Protein AF-A0A497GNF8-F1 (afdb_monomer_lite)

Secondary structure (DSSP, 8-state):
-HHHHHHHHTT--TTTSSHHHHHHHHHHHHHHTT-S-HHHHHHHHT-SSTHHHHTT----HHHHHHHHHHHTT----------EEE-TTT--EEETT-SB-TTT--B-SHHHHHHHHHHHHHHHHHHHHHHHHHHHHHHH-THHHHHHHHHHH--------PPP------

Structure (mmCIF, N/CA/C/O backbone):
data_AF-A0A497GNF8-F1
#
_entry.id   AF-A0A497GNF8-F1
#
loop_
_atom_site.group_PDB
_atom_site.id
_atom_site.type_symbol
_atom_site.label_atom_id
_atom_site.label_alt_id
_atom_site.label_comp_id
_atom_site.label_asym_id
_atom_site.label_entity_id
_atom_site.label_seq_id
_atom_site.pdbx_PDB_ins_code
_atom_site.Cartn_x
_atom_site.Cartn_y
_atom_site.Cartn_z
_atom_site.occupancy
_atom_site.B_iso_or_equiv
_atom_site.auth_seq_id
_atom_site.auth_comp_id
_atom_site.auth_asym_id
_atom_site.auth_atom_id
_atom_site.pdbx_PDB_model_num
ATOM 1 N N . MET A 1 1 ? 14.675 -25.355 -18.125 1.00 63.62 1 MET A N 1
ATOM 2 C CA . MET A 1 1 ? 13.866 -26.350 -17.370 1.00 63.62 1 MET A CA 1
ATOM 3 C C . MET A 1 1 ? 13.675 -26.043 -15.877 1.00 63.62 1 MET A C 1
ATOM 5 O O . MET A 1 1 ? 12.624 -26.389 -15.350 1.00 63.62 1 MET A O 1
ATOM 9 N N . HIS A 1 2 ? 14.631 -25.428 -15.167 1.00 84.94 2 HIS A N 1
ATOM 10 C CA . HIS A 1 2 ? 14.527 -25.226 -13.707 1.00 84.94 2 HIS A CA 1
ATOM 11 C C . HIS A 1 2 ? 13.402 -24.272 -13.275 1.00 84.94 2 HIS A C 1
ATOM 13 O O . HIS A 1 2 ? 12.617 -24.639 -12.409 1.00 84.94 2 HIS A O 1
ATOM 19 N N . LEU A 1 3 ? 13.245 -23.117 -13.935 1.00 87.75 3 LEU A N 1
ATOM 20 C CA . LEU A 1 3 ? 12.182 -22.153 -13.602 1.00 87.75 3 LEU A CA 1
ATOM 21 C C . LEU A 1 3 ? 10.773 -22.725 -13.797 1.00 87.75 3 LEU A C 1
ATOM 23 O O . LEU A 1 3 ? 9.920 -22.534 -12.944 1.00 87.75 3 LEU A O 1
ATOM 27 N N . ARG A 1 4 ? 10.543 -23.515 -14.854 1.00 87.31 4 ARG A N 1
ATOM 28 C CA . ARG A 1 4 ? 9.253 -24.193 -15.075 1.00 87.31 4 ARG A CA 1
ATOM 29 C C . ARG A 1 4 ? 8.944 -25.245 -14.008 1.00 87.31 4 ARG A C 1
ATOM 31 O O . ARG A 1 4 ? 7.787 -25.408 -13.636 1.00 87.31 4 ARG A O 1
ATOM 38 N N . ARG A 1 5 ? 9.959 -25.973 -13.525 1.00 90.50 5 ARG A N 1
ATOM 39 C CA . ARG A 1 5 ? 9.799 -26.918 -12.406 1.00 90.50 5 ARG A CA 1
ATOM 40 C C . ARG A 1 5 ? 9.497 -26.183 -11.102 1.00 90.50 5 ARG A C 1
ATOM 42 O O . ARG A 1 5 ? 8.606 -26.602 -10.374 1.00 90.50 5 ARG A O 1
ATOM 49 N N . LEU A 1 6 ? 10.198 -25.077 -10.847 1.00 91.44 6 LEU A N 1
ATOM 50 C CA . LEU A 1 6 ? 9.954 -24.220 -9.690 1.00 91.44 6 LEU A CA 1
ATOM 51 C C . LEU A 1 6 ? 8.541 -23.625 -9.723 1.00 91.44 6 LEU A C 1
ATOM 53 O O . LEU A 1 6 ? 7.831 -23.725 -8.733 1.00 91.44 6 LEU A O 1
ATOM 57 N N . ALA A 1 7 ? 8.109 -23.098 -10.871 1.00 91.75 7 ALA A N 1
ATOM 58 C CA . ALA A 1 7 ? 6.764 -22.565 -11.059 1.00 91.75 7 ALA A CA 1
ATOM 59 C C . ALA A 1 7 ? 5.694 -23.613 -10.726 1.00 91.75 7 ALA A C 1
ATOM 61 O O . ALA A 1 7 ? 4.827 -23.347 -9.903 1.00 91.75 7 ALA A O 1
ATOM 62 N N . ARG A 1 8 ? 5.823 -24.840 -11.258 1.00 90.75 8 ARG A N 1
ATOM 63 C CA . ARG A 1 8 ? 4.913 -25.953 -10.931 1.00 90.75 8 ARG A CA 1
ATOM 64 C C . ARG A 1 8 ? 4.906 -26.300 -9.442 1.00 90.75 8 ARG A C 1
ATOM 66 O O . ARG A 1 8 ? 3.840 -26.516 -8.883 1.00 90.75 8 ARG A O 1
ATOM 73 N N . ARG A 1 9 ? 6.076 -26.328 -8.794 1.00 93.75 9 ARG A N 1
ATOM 74 C CA . ARG A 1 9 ? 6.192 -26.597 -7.351 1.00 93.75 9 ARG A CA 1
ATOM 75 C C . ARG A 1 9 ? 5.534 -25.509 -6.495 1.00 93.75 9 ARG A C 1
ATOM 77 O O . ARG A 1 9 ? 5.005 -25.822 -5.439 1.00 93.75 9 ARG A O 1
ATOM 84 N N . LEU A 1 10 ? 5.585 -24.257 -6.946 1.00 93.12 10 LEU A N 1
ATOM 85 C CA . LEU A 1 10 ? 4.987 -23.099 -6.275 1.00 93.12 10 LEU A CA 1
ATOM 86 C C . LEU A 1 10 ? 3.521 -22.850 -6.677 1.00 93.12 10 LEU A C 1
ATOM 88 O O . LEU A 1 10 ? 2.934 -21.882 -6.208 1.00 93.12 10 LEU A O 1
ATOM 92 N N . GLY A 1 11 ? 2.936 -23.669 -7.561 1.00 92.88 11 GLY A N 1
ATOM 93 C CA . GLY A 1 11 ? 1.576 -23.453 -8.072 1.00 92.88 11 GLY A CA 1
ATOM 94 C C . GLY A 1 11 ? 1.428 -22.233 -8.994 1.00 92.88 11 GLY A C 1
ATOM 95 O O . GLY A 1 11 ? 0.324 -21.733 -9.181 1.00 92.88 11 GLY A O 1
ATOM 96 N N . LEU A 1 12 ? 2.524 -21.733 -9.571 1.00 91.38 12 LEU A N 1
ATOM 97 C CA . LEU A 1 12 ? 2.531 -20.606 -10.506 1.00 91.38 12 LEU A CA 1
ATOM 98 C C . LEU A 1 12 ? 2.429 -21.087 -11.955 1.00 91.38 12 LEU A C 1
ATOM 100 O O . LEU A 1 12 ? 2.937 -22.156 -12.301 1.00 91.38 12 LEU A O 1
ATOM 104 N N . ASN A 1 13 ? 1.853 -20.252 -12.826 1.00 89.31 13 ASN A N 1
ATOM 105 C CA . ASN A 1 13 ? 1.776 -20.541 -14.256 1.00 89.31 13 ASN A CA 1
ATOM 106 C C . ASN A 1 13 ? 3.196 -20.610 -14.876 1.00 89.31 13 ASN A C 1
ATOM 108 O O . ASN A 1 13 ? 3.882 -19.582 -14.951 1.00 89.31 13 ASN A O 1
ATOM 112 N N . PRO A 1 14 ? 3.650 -21.787 -15.354 1.00 88.25 14 PRO A N 1
ATOM 113 C CA . PRO A 1 14 ? 5.000 -21.960 -15.889 1.00 88.25 14 PRO A CA 1
ATOM 114 C C . PRO A 1 14 ? 5.264 -21.213 -17.198 1.00 88.25 14 PRO A C 1
ATOM 116 O O . PRO A 1 14 ? 6.431 -21.009 -17.537 1.00 88.25 14 PRO A O 1
ATOM 119 N N . ASP A 1 15 ? 4.219 -20.839 -17.936 1.00 87.44 15 ASP A N 1
ATOM 120 C CA . ASP A 1 15 ? 4.349 -20.090 -19.188 1.00 87.44 15 ASP A CA 1
ATOM 121 C C . ASP A 1 15 ? 4.586 -18.602 -18.933 1.00 87.44 15 ASP A C 1
ATOM 123 O O . ASP A 1 15 ? 5.344 -17.963 -19.658 1.00 87.44 15 ASP A O 1
ATOM 127 N N . LEU A 1 16 ? 4.028 -18.068 -17.845 1.00 87.81 16 LEU A N 1
ATOM 128 C CA . LEU A 1 16 ? 4.277 -16.693 -17.414 1.00 87.81 16 LEU A CA 1
ATOM 129 C C . LEU A 1 16 ? 5.592 -16.564 -16.632 1.00 87.81 16 LEU A C 1
ATOM 131 O O . LEU A 1 16 ? 6.268 -15.536 -16.718 1.00 87.81 16 LEU A O 1
ATOM 135 N N . PHE A 1 17 ? 5.981 -17.598 -15.884 1.00 90.56 17 PHE A N 1
ATOM 136 C CA . PHE A 1 17 ? 7.154 -17.585 -15.009 1.00 90.56 17 PHE A CA 1
ATOM 137 C C . PHE A 1 17 ? 8.454 -17.923 -15.762 1.00 90.56 17 PHE A C 1
ATOM 139 O O . PHE A 1 17 ? 9.070 -18.979 -15.581 1.00 90.56 17 PHE A O 1
ATOM 146 N N . HIS A 1 18 ? 8.884 -17.006 -16.629 1.00 90.25 18 HIS A N 1
ATOM 147 C CA . HIS A 1 18 ? 10.113 -17.138 -17.416 1.00 90.25 18 HIS A CA 1
ATOM 148 C C . HIS A 1 18 ? 10.988 -15.867 -17.361 1.00 90.25 18 HIS A C 1
ATOM 150 O O . HIS A 1 18 ? 10.472 -14.787 -17.051 1.00 90.25 18 HIS A O 1
ATOM 156 N N . PRO A 1 19 ? 12.295 -15.950 -17.691 1.00 92.38 19 PRO A N 1
ATOM 157 C CA . PRO A 1 19 ? 13.253 -14.861 -17.471 1.00 92.38 19 PRO A CA 1
ATOM 158 C C . PRO A 1 19 ? 12.848 -13.501 -18.049 1.00 92.38 19 PRO A C 1
ATOM 160 O O . PRO A 1 19 ? 13.042 -12.481 -17.394 1.00 92.38 19 PRO A O 1
ATOM 163 N N . HIS A 1 20 ? 12.255 -13.476 -19.246 1.00 90.62 20 HIS A N 1
ATOM 164 C CA . HIS A 1 20 ? 11.836 -12.230 -19.886 1.00 90.62 20 HIS A CA 1
ATOM 165 C C . HIS A 1 20 ? 10.767 -11.500 -19.053 1.00 90.62 20 HIS A C 1
ATOM 167 O O . HIS A 1 20 ? 10.965 -10.352 -18.670 1.00 90.62 20 HIS A O 1
ATOM 173 N N . ASN A 1 21 ? 9.699 -12.191 -18.650 1.00 91.56 21 ASN A N 1
ATOM 174 C CA . ASN A 1 21 ? 8.655 -11.623 -17.788 1.00 91.56 21 ASN A CA 1
ATOM 175 C C . ASN A 1 21 ? 9.178 -11.214 -16.411 1.00 91.56 21 ASN A C 1
ATOM 177 O O . ASN A 1 21 ? 8.788 -10.167 -15.910 1.00 91.56 21 ASN A O 1
ATOM 181 N N . LEU A 1 22 ? 10.084 -11.990 -15.807 1.00 92.25 22 LEU A N 1
ATOM 182 C CA . LEU A 1 22 ? 10.695 -11.617 -14.525 1.00 92.25 22 LEU A CA 1
ATOM 183 C C . LEU A 1 22 ? 11.488 -10.313 -14.641 1.00 92.25 22 LEU A C 1
ATOM 185 O O . LEU A 1 22 ? 11.415 -9.447 -13.771 1.00 92.25 22 LEU A O 1
ATOM 189 N N . ARG A 1 23 ? 12.208 -10.143 -15.752 1.00 92.50 23 ARG A N 1
ATOM 190 C CA . ARG A 1 23 ? 12.903 -8.897 -16.062 1.00 92.50 23 ARG A CA 1
ATOM 191 C C . ARG A 1 23 ? 11.923 -7.738 -16.261 1.00 92.50 23 ARG A C 1
ATOM 193 O O . ARG A 1 23 ? 12.168 -6.666 -15.716 1.00 92.50 23 ARG A O 1
ATOM 200 N N . HIS A 1 24 ? 10.826 -7.948 -16.990 1.00 91.44 24 HIS A N 1
ATOM 201 C CA . HIS A 1 24 ? 9.776 -6.937 -17.174 1.00 91.44 24 HIS A CA 1
ATOM 202 C C . HIS A 1 24 ? 9.108 -6.543 -15.851 1.00 91.44 24 HIS A C 1
ATOM 204 O O . HIS A 1 24 ? 8.913 -5.357 -15.581 1.00 91.44 24 HIS A O 1
ATOM 210 N N . LEU A 1 25 ? 8.819 -7.523 -14.994 1.00 90.81 25 LEU A N 1
ATOM 211 C CA . LEU A 1 25 ? 8.273 -7.308 -13.659 1.00 90.81 25 LEU A CA 1
ATOM 212 C C . LEU A 1 25 ? 9.214 -6.435 -12.827 1.00 90.81 25 LEU A C 1
ATOM 214 O O . LEU A 1 25 ? 8.792 -5.407 -12.302 1.00 90.81 25 LEU A O 1
ATOM 218 N N . ARG A 1 26 ? 10.503 -6.793 -12.777 1.00 92.50 26 ARG A N 1
ATOM 219 C CA . ARG A 1 26 ? 11.494 -6.037 -12.005 1.00 92.50 26 ARG A CA 1
ATOM 220 C C . ARG A 1 26 ? 11.701 -4.622 -12.542 1.00 92.50 26 ARG A C 1
ATOM 222 O O . ARG A 1 26 ? 11.844 -3.691 -11.758 1.00 92.50 26 ARG A O 1
ATOM 229 N N . ALA A 1 27 ? 11.714 -4.448 -13.861 1.00 91.75 27 ALA A N 1
ATOM 230 C CA . ALA A 1 27 ? 11.803 -3.128 -14.480 1.00 91.75 27 ALA A CA 1
ATOM 231 C C . ALA A 1 27 ? 10.597 -2.248 -14.122 1.00 91.75 27 ALA A C 1
ATOM 233 O O . ALA A 1 27 ? 10.783 -1.097 -13.737 1.00 91.75 27 ALA A O 1
ATOM 234 N N . THR A 1 28 ? 9.386 -2.810 -14.169 1.00 88.81 28 THR A N 1
ATOM 235 C CA . THR A 1 28 ? 8.152 -2.109 -13.781 1.00 88.81 28 THR A CA 1
ATOM 236 C C . THR A 1 28 ? 8.174 -1.714 -12.306 1.00 88.81 28 THR A C 1
ATOM 238 O O . THR A 1 28 ? 7.852 -0.580 -11.965 1.00 88.81 28 THR A O 1
ATOM 241 N N . GLU A 1 29 ? 8.573 -2.635 -11.427 1.00 89.25 29 GLU A N 1
ATOM 242 C CA . GLU A 1 29 ? 8.685 -2.397 -9.985 1.00 89.25 29 GLU A CA 1
ATOM 243 C C . GLU A 1 29 ? 9.670 -1.261 -9.681 1.00 89.25 29 GLU A C 1
ATOM 245 O O . GLU A 1 29 ? 9.341 -0.331 -8.948 1.00 89.25 29 GLU A O 1
ATOM 250 N N . LEU A 1 30 ? 10.862 -1.299 -10.285 1.00 89.94 30 LEU A N 1
ATOM 251 C CA . LEU A 1 30 ? 11.878 -0.270 -10.080 1.00 89.94 30 LEU A CA 1
ATOM 252 C C . LEU A 1 30 ? 11.450 1.087 -10.641 1.00 89.94 30 LEU A C 1
ATOM 254 O O . LEU A 1 30 ? 11.648 2.092 -9.960 1.00 89.94 30 LEU A O 1
ATOM 258 N N . TYR A 1 31 ? 10.813 1.116 -11.814 1.00 87.88 31 TYR A N 1
ATOM 259 C CA . TYR A 1 31 ? 10.270 2.349 -12.384 1.00 87.88 31 TYR A CA 1
ATOM 260 C C . TYR A 1 31 ? 9.218 2.974 -11.454 1.00 87.88 31 TYR A C 1
ATOM 262 O O . TYR A 1 31 ? 9.322 4.143 -11.088 1.00 87.88 31 TYR A O 1
ATOM 270 N N . LYS A 1 32 ? 8.259 2.167 -10.979 1.00 83.31 32 LYS A N 1
ATOM 271 C CA . LYS A 1 32 ? 7.213 2.597 -10.035 1.00 83.31 32 LYS A CA 1
ATOM 272 C C . LYS A 1 32 ? 7.746 2.994 -8.666 1.00 83.31 32 LYS A C 1
ATOM 274 O O . LYS A 1 32 ? 7.154 3.845 -8.021 1.00 83.31 32 LYS A O 1
ATOM 279 N N . SER A 1 33 ? 8.853 2.401 -8.218 1.00 83.19 33 SER A N 1
ATOM 280 C CA . SER A 1 33 ? 9.485 2.789 -6.953 1.00 83.19 33 SER A CA 1
ATOM 281 C C . SER A 1 33 ? 10.034 4.217 -6.981 1.00 83.19 33 SER A C 1
ATOM 283 O O . SER A 1 33 ? 10.323 4.765 -5.923 1.00 83.19 33 SER A O 1
ATOM 285 N N . ARG A 1 34 ? 10.225 4.796 -8.181 1.00 78.81 34 ARG A N 1
ATOM 286 C CA . ARG A 1 34 ? 10.757 6.148 -8.421 1.00 78.81 34 ARG A CA 1
ATOM 287 C C . ARG A 1 34 ? 12.134 6.419 -7.790 1.00 78.81 34 ARG A C 1
ATOM 289 O O . ARG A 1 34 ? 12.582 7.560 -7.770 1.00 78.81 34 ARG A O 1
ATOM 296 N N . LYS A 1 35 ? 12.835 5.374 -7.328 1.00 81.94 35 LYS A N 1
ATOM 297 C CA . LYS A 1 35 ? 14.167 5.452 -6.696 1.00 81.94 35 LYS A CA 1
ATOM 298 C C . LYS A 1 35 ? 15.318 5.578 -7.689 1.00 81.94 35 LYS A C 1
ATOM 300 O O . LYS A 1 35 ? 16.427 5.889 -7.276 1.00 81.94 35 LYS A O 1
ATOM 305 N N . LEU A 1 36 ? 15.071 5.276 -8.962 1.00 87.44 36 LEU A N 1
ATOM 306 C CA . LEU A 1 36 ? 16.074 5.298 -10.020 1.00 87.44 36 LEU A CA 1
ATOM 307 C C . LEU A 1 36 ? 15.625 6.236 -11.134 1.00 87.44 36 LEU A C 1
ATOM 309 O O . LEU A 1 36 ? 14.457 6.256 -11.523 1.00 87.44 36 LEU A O 1
ATOM 313 N N . THR A 1 37 ? 16.578 6.981 -11.672 1.00 89.25 37 THR A N 1
ATOM 314 C CA . THR A 1 37 ? 16.419 7.739 -12.908 1.00 89.25 37 THR A CA 1
ATOM 315 C C . THR A 1 37 ? 16.388 6.807 -14.120 1.00 89.25 37 THR A C 1
ATOM 317 O O . THR A 1 37 ? 16.871 5.672 -14.090 1.00 89.25 37 THR A O 1
ATOM 320 N N . GLU A 1 38 ? 15.864 7.306 -15.238 1.00 90.56 38 GLU A N 1
ATOM 321 C CA . GLU A 1 38 ? 15.825 6.572 -16.506 1.00 90.56 38 GLU A CA 1
ATOM 322 C C . GLU A 1 38 ? 17.218 6.113 -16.970 1.00 90.56 38 GLU A C 1
ATOM 324 O O . GLU A 1 38 ? 17.385 4.979 -17.418 1.00 90.56 38 GLU A O 1
ATOM 329 N N . LEU A 1 39 ? 18.241 6.957 -16.799 1.00 92.12 39 LEU A N 1
ATOM 330 C CA . LEU A 1 39 ? 19.624 6.633 -17.158 1.00 92.12 39 LEU A CA 1
ATOM 331 C C . LEU A 1 39 ? 20.213 5.529 -16.272 1.00 92.12 39 LEU A C 1
ATOM 333 O O . LEU A 1 39 ? 20.910 4.644 -16.769 1.00 92.12 39 LEU A O 1
ATOM 337 N N . GLU A 1 40 ? 19.925 5.547 -14.970 1.00 92.88 40 GLU A N 1
ATOM 338 C CA . GLU A 1 40 ? 20.342 4.480 -14.054 1.00 92.88 40 GLU A CA 1
ATOM 339 C C . GLU A 1 40 ? 19.650 3.163 -14.392 1.00 92.88 40 GLU A C 1
ATOM 341 O O . GLU A 1 40 ? 20.301 2.119 -14.412 1.00 92.88 40 GLU A O 1
ATOM 346 N N . MET A 1 41 ? 18.363 3.204 -14.748 1.00 92.38 41 MET A N 1
ATOM 347 C CA . MET A 1 41 ? 17.654 2.027 -15.245 1.00 92.38 41 MET A CA 1
ATOM 348 C C . MET A 1 41 ? 18.282 1.492 -16.534 1.00 92.38 41 MET A C 1
ATOM 350 O O . MET A 1 41 ? 18.498 0.287 -16.653 1.00 92.38 41 MET A O 1
ATOM 354 N N . MET A 1 42 ? 18.639 2.361 -17.482 1.00 93.50 42 MET A N 1
ATOM 355 C CA . MET A 1 42 ? 19.330 1.943 -18.705 1.00 93.50 42 MET A CA 1
ATOM 356 C C . MET A 1 42 ? 20.664 1.263 -18.406 1.00 93.50 42 MET A C 1
ATOM 358 O O . MET A 1 42 ? 20.950 0.225 -19.002 1.00 93.50 42 MET A O 1
ATOM 362 N N . LYS A 1 43 ? 21.451 1.784 -17.457 1.00 94.19 43 LYS A N 1
ATOM 363 C CA . LYS A 1 43 ? 22.704 1.149 -17.023 1.00 94.19 43 LYS A CA 1
ATOM 364 C C . LYS A 1 43 ? 22.461 -0.192 -16.329 1.00 94.19 43 LYS A C 1
ATOM 366 O O . LYS A 1 43 ? 23.107 -1.172 -16.682 1.00 94.19 43 LYS A O 1
ATOM 371 N N . LEU A 1 44 ? 21.506 -0.255 -15.400 1.00 93.56 44 LEU A N 1
ATOM 372 C CA . LEU A 1 44 ? 21.182 -1.462 -14.632 1.00 93.56 44 LEU A CA 1
ATOM 373 C C . LEU A 1 44 ? 20.693 -2.603 -15.529 1.00 93.56 44 LEU A C 1
ATOM 375 O O . LEU A 1 44 ? 21.080 -3.757 -15.358 1.00 93.56 44 LEU A O 1
ATOM 379 N N . PHE A 1 45 ? 19.831 -2.284 -16.490 1.00 92.69 45 PHE A N 1
ATOM 380 C CA . PHE A 1 45 ? 19.269 -3.268 -17.402 1.00 92.69 45 PHE A CA 1
ATOM 381 C C . PHE A 1 45 ? 20.132 -3.463 -18.661 1.00 92.69 45 PHE A C 1
ATOM 383 O O . PHE A 1 45 ? 19.931 -4.442 -19.377 1.00 92.69 45 PHE A O 1
ATOM 390 N N . GLY A 1 46 ? 21.110 -2.604 -18.941 1.00 93.25 46 GLY A N 1
ATOM 391 C CA . GLY A 1 46 ? 21.935 -2.682 -20.151 1.00 93.25 46 GLY A CA 1
ATOM 392 C C . GLY A 1 46 ? 21.184 -2.272 -21.423 1.00 93.25 46 GLY A C 1
ATOM 393 O O . GLY A 1 46 ? 21.423 -2.816 -22.502 1.00 93.25 46 GLY A O 1
ATOM 394 N N . TRP A 1 47 ? 20.230 -1.347 -21.312 1.00 93.94 47 TRP A N 1
ATOM 395 C CA . TRP A 1 47 ? 19.500 -0.821 -22.463 1.00 93.94 47 TRP A CA 1
ATOM 396 C C . TRP A 1 47 ? 20.290 0.292 -23.144 1.00 93.94 47 TRP A C 1
ATOM 398 O O . TRP A 1 47 ? 20.646 1.288 -22.523 1.00 93.94 47 TRP A O 1
ATOM 408 N N . LYS A 1 48 ? 20.516 0.148 -24.452 1.00 89.00 48 LYS A N 1
ATOM 409 C CA . LYS A 1 48 ? 21.203 1.168 -25.262 1.00 89.00 48 LYS A CA 1
ATOM 410 C C . LYS A 1 48 ? 20.306 2.352 -25.629 1.00 89.00 48 LYS A C 1
ATOM 412 O O . LYS A 1 48 ? 20.806 3.434 -25.895 1.00 89.00 48 LYS A O 1
ATOM 417 N N . THR A 1 49 ? 18.990 2.141 -25.684 1.00 89.12 49 THR A N 1
ATOM 418 C CA . THR A 1 49 ? 18.014 3.155 -26.108 1.00 89.12 49 THR A CA 1
ATOM 419 C C . THR A 1 49 ? 16.858 3.255 -25.119 1.00 89.12 49 THR A C 1
ATOM 421 O O . THR A 1 49 ? 16.551 2.291 -24.414 1.00 89.12 49 THR A O 1
ATOM 424 N N . ARG A 1 50 ? 16.192 4.417 -25.109 1.00 89.25 50 ARG A N 1
ATOM 425 C CA . ARG A 1 50 ? 15.039 4.710 -24.243 1.00 89.25 50 ARG A CA 1
ATOM 426 C C . ARG A 1 50 ? 13.789 3.887 -24.564 1.00 89.25 50 ARG A C 1
ATOM 428 O O . ARG A 1 50 ? 12.950 3.732 -23.692 1.00 89.25 50 ARG A O 1
ATOM 435 N N . ARG A 1 51 ? 13.709 3.262 -25.745 1.00 89.06 51 ARG A N 1
ATOM 436 C CA . ARG A 1 51 ? 12.541 2.484 -26.209 1.00 89.06 51 ARG A CA 1
ATOM 437 C C . ARG A 1 51 ? 12.007 1.476 -25.186 1.00 89.06 51 ARG A C 1
ATOM 439 O O . ARG A 1 51 ? 10.817 1.195 -25.152 1.00 89.06 51 ARG A O 1
ATOM 446 N N . MET A 1 52 ? 12.887 0.908 -24.360 1.00 88.19 52 MET A N 1
ATOM 447 C CA . MET A 1 52 ? 12.485 -0.030 -23.309 1.00 88.19 52 MET A CA 1
ATOM 448 C C . MET A 1 52 ? 11.830 0.638 -22.098 1.00 88.19 52 MET A C 1
ATOM 450 O O . MET A 1 52 ? 11.022 -0.002 -21.437 1.00 88.19 52 MET A O 1
ATOM 454 N N . ILE A 1 53 ? 12.166 1.891 -21.800 1.00 87.88 53 ILE A N 1
ATOM 455 C CA . ILE A 1 53 ? 11.557 2.673 -20.718 1.00 87.88 53 ILE A CA 1
ATOM 456 C C . ILE A 1 53 ? 10.118 3.032 -21.075 1.00 87.88 53 ILE A C 1
ATOM 458 O O . ILE A 1 53 ? 9.247 2.937 -20.216 1.00 87.88 53 ILE A O 1
ATOM 462 N N . ASP A 1 54 ? 9.863 3.345 -22.347 1.00 88.50 54 ASP A N 1
ATOM 463 C CA . ASP A 1 54 ? 8.544 3.756 -22.843 1.00 88.50 54 ASP A CA 1
ATOM 464 C C . ASP A 1 54 ? 7.455 2.695 -22.584 1.00 88.50 54 ASP A C 1
ATOM 466 O O . ASP A 1 54 ? 6.281 3.006 -22.398 1.00 88.50 54 ASP A O 1
ATOM 470 N N . VAL A 1 55 ? 7.849 1.418 -22.496 1.00 84.81 55 VAL A N 1
ATOM 471 C CA . VAL A 1 55 ? 6.955 0.306 -22.127 1.00 84.81 55 VAL A CA 1
ATOM 472 C C . VAL A 1 55 ? 6.391 0.472 -20.706 1.00 84.81 55 VAL A C 1
ATOM 474 O O . VAL A 1 55 ? 5.259 0.060 -20.442 1.00 84.81 55 VAL A O 1
ATOM 477 N N . TYR A 1 56 ? 7.159 1.081 -19.798 1.00 82.00 56 TYR A N 1
ATOM 478 C CA . TYR A 1 56 ? 6.831 1.234 -18.376 1.00 82.00 56 TYR A CA 1
ATOM 479 C C . TYR A 1 56 ? 6.407 2.654 -17.987 1.00 82.00 56 TYR A C 1
ATOM 481 O O . TYR A 1 56 ? 5.810 2.824 -16.927 1.00 82.00 56 TYR A O 1
ATOM 489 N N . SER A 1 57 ? 6.673 3.662 -18.824 1.00 80.12 57 SER A N 1
ATOM 490 C CA . SER A 1 57 ? 6.493 5.090 -18.516 1.00 80.12 57 SER A CA 1
ATOM 491 C C . SER A 1 57 ? 5.046 5.595 -18.553 1.00 80.12 57 SER A C 1
ATOM 493 O O . SER A 1 57 ? 4.783 6.739 -18.922 1.00 80.12 57 SER A O 1
ATOM 495 N N . LYS A 1 58 ? 4.083 4.751 -18.178 1.00 82.75 58 LYS A N 1
ATOM 496 C CA . LYS A 1 58 ? 2.658 5.098 -18.121 1.00 82.75 58 LYS A CA 1
ATOM 497 C C . LYS A 1 58 ? 2.345 5.747 -16.775 1.00 82.75 58 LYS A C 1
ATOM 499 O O . LYS A 1 58 ? 1.789 5.093 -15.897 1.00 82.75 58 LYS A O 1
ATOM 504 N N . ILE A 1 59 ? 2.774 6.993 -16.613 1.00 80.25 59 ILE A N 1
ATOM 505 C CA . ILE A 1 59 ? 2.495 7.798 -15.419 1.00 80.25 59 ILE A CA 1
ATOM 506 C C . ILE A 1 59 ? 1.208 8.608 -15.606 1.00 80.25 59 ILE A C 1
ATOM 508 O O . ILE A 1 59 ? 0.900 9.037 -16.721 1.00 80.25 59 ILE A O 1
ATOM 512 N N . THR A 1 60 ? 0.455 8.806 -14.528 1.00 81.31 60 THR A N 1
ATOM 513 C CA . THR A 1 60 ? -0.736 9.668 -14.492 1.00 81.31 60 THR A CA 1
ATOM 514 C C . THR A 1 60 ? -0.403 11.042 -13.905 1.00 81.31 60 THR A C 1
ATOM 516 O O . THR A 1 60 ? 0.695 11.271 -13.399 1.00 81.31 60 THR A O 1
ATOM 519 N N . MET A 1 61 ? -1.352 11.984 -13.960 1.00 77.88 61 MET A N 1
ATOM 520 C CA . MET A 1 61 ? -1.188 13.285 -13.297 1.00 77.88 61 MET A CA 1
ATOM 521 C C . MET A 1 61 ? -1.053 13.147 -11.776 1.00 77.88 61 MET A C 1
ATOM 523 O O . MET A 1 61 ? -0.253 13.863 -11.180 1.00 77.88 61 MET A O 1
ATOM 527 N N . ASP A 1 62 ? -1.738 12.177 -11.167 1.00 79.00 62 ASP A N 1
ATOM 528 C CA . ASP A 1 62 ? -1.630 11.898 -9.730 1.00 79.00 62 ASP A CA 1
ATOM 529 C C . ASP A 1 62 ? -0.193 11.525 -9.330 1.00 79.00 62 ASP A C 1
ATOM 531 O O . ASP A 1 62 ? 0.314 11.998 -8.310 1.00 79.00 62 ASP A O 1
ATOM 535 N N . ASP A 1 63 ? 0.496 10.737 -10.169 1.00 79.88 63 ASP A N 1
ATOM 536 C CA . ASP A 1 63 ? 1.903 10.376 -9.960 1.00 79.88 63 ASP A CA 1
ATOM 537 C C . ASP A 1 63 ? 2.821 11.614 -9.981 1.00 79.88 63 ASP A C 1
ATOM 539 O O . ASP A 1 63 ? 3.797 11.703 -9.229 1.00 79.88 63 ASP A O 1
ATOM 543 N N . VAL A 1 64 ? 2.519 12.578 -10.858 1.00 82.25 64 VAL A N 1
ATOM 544 C CA . VAL A 1 64 ? 3.272 13.834 -10.983 1.00 82.25 64 VAL A CA 1
ATOM 545 C C . VAL A 1 64 ? 3.035 14.724 -9.767 1.00 82.25 64 VAL A C 1
ATOM 547 O O . VAL A 1 64 ? 3.994 15.256 -9.207 1.00 82.25 64 VAL A O 1
ATOM 550 N N . GLU A 1 65 ? 1.786 14.869 -9.328 1.00 84.38 65 GLU A N 1
ATOM 551 C CA . GLU A 1 65 ? 1.452 15.659 -8.144 1.00 84.38 65 GLU A CA 1
ATOM 552 C C . GLU A 1 65 ? 2.100 15.105 -6.878 1.00 84.38 65 GLU A C 1
ATOM 554 O O . GLU A 1 65 ? 2.659 15.867 -6.090 1.00 84.38 65 GLU A O 1
ATOM 559 N N . GLU A 1 66 ? 2.070 13.786 -6.686 1.00 82.06 66 GLU A N 1
ATOM 560 C CA . GLU A 1 66 ? 2.742 13.128 -5.568 1.00 82.06 66 GLU A CA 1
ATOM 561 C C . GLU A 1 66 ? 4.248 13.420 -5.576 1.00 82.06 66 GLU A C 1
ATOM 563 O O . GLU A 1 66 ? 4.803 13.814 -4.551 1.00 82.06 66 GLU A O 1
ATOM 568 N N . ARG A 1 67 ? 4.900 13.340 -6.743 1.00 77.75 67 ARG A N 1
ATOM 569 C CA . ARG A 1 67 ? 6.322 13.682 -6.885 1.00 77.75 67 ARG A CA 1
ATOM 570 C C . ARG A 1 67 ? 6.603 15.148 -6.562 1.00 77.75 67 ARG A C 1
ATOM 572 O O . ARG A 1 67 ? 7.602 15.450 -5.913 1.00 77.75 67 ARG A O 1
ATOM 579 N N . MET A 1 68 ? 5.750 16.065 -7.012 1.00 84.94 68 MET A N 1
ATOM 580 C CA . MET A 1 68 ? 5.899 17.487 -6.691 1.00 84.94 68 MET A CA 1
ATOM 581 C C . MET A 1 68 ? 5.755 17.710 -5.184 1.00 84.94 68 MET A C 1
ATOM 583 O O . MET A 1 68 ? 6.580 18.395 -4.583 1.00 84.94 68 MET A O 1
ATOM 587 N N . ARG A 1 69 ? 4.776 17.061 -4.547 1.00 83.56 69 ARG A N 1
ATOM 588 C CA . ARG A 1 69 ? 4.602 17.095 -3.090 1.00 83.56 69 ARG A CA 1
ATOM 589 C C . ARG A 1 69 ? 5.849 16.577 -2.359 1.00 83.56 69 ARG A C 1
ATOM 591 O O . ARG A 1 69 ? 6.341 17.260 -1.465 1.00 83.56 69 ARG A O 1
ATOM 598 N N . GLU A 1 70 ? 6.414 15.443 -2.778 1.00 82.06 70 GLU A N 1
ATOM 599 C CA . GLU A 1 70 ? 7.659 14.889 -2.218 1.00 82.06 70 GLU A CA 1
ATOM 600 C C . GLU A 1 70 ? 8.860 15.834 -2.372 1.00 82.06 70 GLU A C 1
ATOM 602 O O . GLU A 1 70 ? 9.573 16.075 -1.396 1.00 82.06 70 GLU A O 1
ATOM 607 N N . LEU A 1 71 ? 9.073 16.394 -3.570 1.00 81.94 71 LEU A N 1
ATOM 608 C CA . LEU A 1 71 ? 10.190 17.302 -3.868 1.00 81.94 71 LEU A CA 1
ATOM 609 C C . LEU A 1 71 ? 10.171 18.558 -2.994 1.00 81.94 71 LEU A C 1
ATOM 611 O O . LEU A 1 71 ? 11.218 18.993 -2.519 1.00 81.94 71 LEU A O 1
ATOM 615 N N . TYR A 1 72 ? 8.987 19.120 -2.754 1.00 88.25 72 TYR A N 1
ATOM 616 C CA . TYR A 1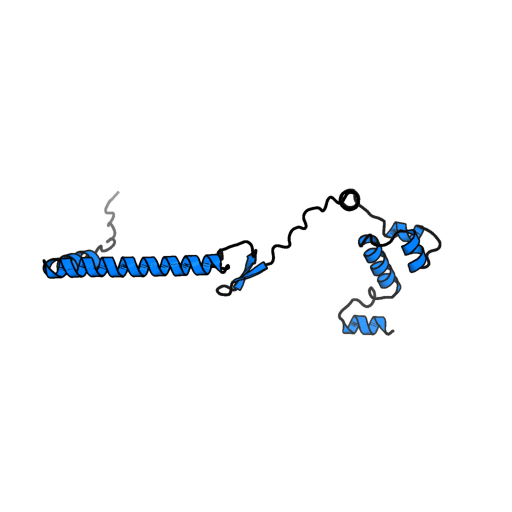 72 ? 8.817 20.283 -1.883 1.00 88.25 72 TYR A CA 1
ATOM 617 C C . TYR A 1 72 ? 8.691 19.915 -0.397 1.00 88.25 72 TYR A C 1
ATOM 619 O O . TYR A 1 72 ? 8.423 20.782 0.433 1.00 88.25 72 TYR A O 1
ATOM 627 N N . GLY A 1 73 ? 8.873 18.640 -0.034 1.00 82.81 73 GLY A N 1
ATOM 628 C CA . GLY A 1 73 ? 8.772 18.175 1.350 1.00 82.81 73 GLY A CA 1
ATOM 629 C C . GLY A 1 73 ? 7.355 18.250 1.926 1.00 82.81 73 GLY A C 1
ATOM 630 O O . GLY A 1 73 ? 7.170 18.088 3.135 1.00 82.81 73 GLY A O 1
ATOM 631 N N . ILE A 1 74 ? 6.348 18.455 1.073 1.00 80.38 74 ILE A N 1
ATOM 632 C CA . ILE A 1 74 ? 4.933 18.379 1.414 1.00 80.38 74 ILE A CA 1
ATOM 633 C C . ILE A 1 74 ? 4.613 16.895 1.525 1.00 80.38 74 ILE A C 1
ATOM 635 O O . ILE A 1 74 ? 4.091 16.265 0.610 1.00 80.38 74 ILE A O 1
ATOM 639 N N . LYS A 1 75 ? 4.969 16.297 2.660 1.00 64.12 75 LYS A N 1
ATOM 640 C CA . LYS A 1 75 ? 4.497 14.956 2.981 1.00 64.12 75 LYS A CA 1
ATOM 641 C C . LYS A 1 75 ? 2.976 15.045 2.977 1.00 64.12 75 LYS A C 1
ATOM 643 O O . LYS A 1 75 ? 2.403 15.692 3.858 1.00 64.12 75 LYS A O 1
ATOM 648 N N . ALA A 1 76 ? 2.321 14.399 2.008 1.00 58.72 76 ALA A N 1
ATOM 649 C CA . ALA A 1 76 ? 0.965 13.935 2.250 1.00 58.72 76 ALA A CA 1
ATOM 650 C C . ALA A 1 76 ? 1.053 13.262 3.616 1.00 58.72 76 ALA A C 1
ATOM 652 O O . ALA A 1 76 ? 1.968 12.451 3.821 1.00 58.72 76 ALA A O 1
ATOM 653 N N . LYS A 1 77 ? 0.238 13.709 4.587 1.00 53.19 77 LYS A N 1
ATOM 654 C CA . LYS A 1 77 ? 0.174 13.028 5.882 1.00 53.19 77 LYS A CA 1
ATOM 655 C C . LYS A 1 77 ? 0.172 11.551 5.521 1.00 53.19 77 LYS A C 1
ATOM 657 O O . LYS A 1 77 ? -0.668 11.195 4.687 1.00 53.19 77 LYS A O 1
ATOM 662 N N . PRO A 1 78 ? 1.115 10.728 6.031 1.00 49.69 78 PRO A N 1
ATOM 663 C CA . PRO A 1 78 ? 0.925 9.302 5.878 1.00 49.69 78 PRO A CA 1
ATOM 664 C C . PRO A 1 78 ? -0.519 9.107 6.308 1.00 49.69 78 PRO A C 1
ATOM 666 O O . PRO A 1 78 ? -0.914 9.683 7.333 1.00 49.69 78 PRO A O 1
ATOM 669 N N . GLU A 1 79 ? -1.336 8.438 5.493 1.00 50.22 79 GLU A N 1
ATOM 670 C CA . GLU A 1 79 ? -2.486 7.780 6.078 1.00 50.22 79 GLU A CA 1
ATOM 671 C C . GLU A 1 79 ? -1.846 6.994 7.201 1.00 50.22 79 GLU A C 1
ATOM 673 O O . GLU A 1 79 ? -1.073 6.063 6.958 1.00 50.22 79 GLU A O 1
ATOM 678 N N . ALA A 1 80 ? -1.937 7.551 8.410 1.00 49.12 80 ALA A N 1
ATOM 679 C CA . ALA A 1 80 ? -1.364 6.971 9.585 1.00 49.12 80 ALA A CA 1
ATOM 680 C C . ALA A 1 80 ? -2.131 5.679 9.585 1.00 49.12 80 ALA A C 1
ATOM 682 O O . ALA A 1 80 ? -3.338 5.723 9.799 1.00 49.12 80 ALA A O 1
ATOM 683 N N . SER A 1 81 ? -1.487 4.596 9.144 1.00 51.56 81 SER A N 1
ATOM 684 C CA . SER A 1 81 ? -2.095 3.286 9.109 1.00 51.56 81 SER A CA 1
ATOM 685 C C . SER A 1 81 ? -2.497 3.101 10.553 1.00 51.56 81 SER A C 1
ATOM 687 O O . SER A 1 81 ? -1.617 2.909 11.401 1.00 51.56 81 SER A O 1
ATOM 689 N N . GLU A 1 82 ? -3.761 3.395 10.860 1.00 61.00 82 GLU A N 1
ATOM 690 C CA . GLU A 1 82 ? -4.195 3.527 12.234 1.00 61.00 82 GLU A CA 1
ATOM 691 C C . GLU A 1 82 ? -3.921 2.150 12.784 1.00 61.00 82 GLU A C 1
ATOM 693 O O . GLU A 1 82 ? -4.452 1.166 12.263 1.00 61.00 82 GLU A O 1
ATOM 698 N N . ARG A 1 83 ? -2.951 2.057 13.702 1.00 68.69 83 ARG A N 1
ATOM 699 C CA . ARG A 1 83 ? -2.478 0.760 14.175 1.00 68.69 83 ARG A CA 1
ATOM 700 C C . ARG A 1 83 ? -3.725 0.019 14.626 1.00 68.69 83 ARG A C 1
ATOM 702 O O . ARG A 1 83 ? -4.449 0.523 15.475 1.00 68.69 83 ARG A O 1
ATOM 709 N N . LYS A 1 84 ? -4.035 -1.107 13.996 1.00 83.56 84 LYS A N 1
ATOM 710 C CA . LYS A 1 84 ? -5.227 -1.870 14.352 1.00 83.56 84 LYS A CA 1
ATOM 711 C C . LYS A 1 84 ? -4.880 -2.731 15.554 1.00 83.56 84 LYS A C 1
ATOM 713 O O . LYS A 1 84 ? -3.830 -3.371 15.578 1.00 83.56 84 LYS A O 1
ATOM 718 N N . ILE A 1 85 ? -5.746 -2.717 16.553 1.00 84.88 85 ILE A N 1
ATOM 719 C CA . ILE A 1 85 ? -5.672 -3.579 17.728 1.00 84.88 85 ILE A CA 1
ATOM 720 C C . ILE A 1 85 ? -6.829 -4.571 17.684 1.00 84.88 85 ILE A C 1
ATOM 722 O O . ILE A 1 85 ? -7.913 -4.264 17.191 1.00 84.88 85 ILE A O 1
ATOM 726 N N . ILE A 1 86 ? -6.598 -5.772 18.203 1.00 87.31 86 ILE A N 1
ATOM 727 C CA . ILE A 1 86 ? -7.625 -6.809 18.298 1.00 87.31 86 ILE A CA 1
ATOM 728 C C . ILE A 1 86 ? -8.227 -6.750 19.698 1.00 87.31 86 ILE A C 1
ATOM 730 O O . ILE A 1 86 ? -7.515 -6.826 20.700 1.00 87.31 86 ILE A O 1
ATOM 734 N N . CYS A 1 87 ? -9.549 -6.628 19.783 1.00 87.31 87 CYS A N 1
ATOM 735 C CA . CYS A 1 87 ? -10.248 -6.652 21.060 1.00 87.31 87 CYS A CA 1
ATOM 736 C C . CYS A 1 87 ? -10.090 -8.022 21.741 1.00 87.31 87 CYS A C 1
ATOM 738 O O . CYS A 1 87 ? -10.608 -9.021 21.244 1.00 87.31 87 CYS A O 1
ATOM 740 N N . SER A 1 88 ? -9.493 -8.068 22.936 1.00 85.69 88 SER A N 1
ATOM 741 C CA . SER A 1 88 ? -9.266 -9.317 23.691 1.00 85.69 88 SER A CA 1
ATOM 742 C C . SER A 1 88 ? -10.537 -10.005 24.212 1.00 85.69 88 SER A C 1
ATOM 744 O O . SER A 1 88 ? -10.434 -11.006 24.908 1.00 85.69 88 SER A O 1
ATOM 746 N N . ASN A 1 89 ? -11.724 -9.442 23.971 1.00 87.88 89 ASN A N 1
ATOM 747 C CA . ASN A 1 89 ? -12.999 -10.026 24.403 1.00 87.88 89 ASN A CA 1
ATOM 748 C C . ASN A 1 89 ? -13.793 -10.617 23.239 1.00 87.88 89 ASN A C 1
ATOM 750 O O . ASN A 1 89 ? -14.236 -11.753 23.312 1.00 87.88 89 ASN A O 1
ATOM 754 N N . CYS A 1 90 ? -13.972 -9.850 22.161 1.00 88.44 90 CYS A N 1
ATOM 755 C CA . CYS A 1 90 ? -14.807 -10.263 21.029 1.00 88.44 90 CYS A CA 1
ATOM 756 C C . CYS A 1 90 ? -14.030 -10.522 19.729 1.00 88.44 90 CYS A C 1
ATOM 758 O O . CYS A 1 90 ? -14.648 -10.864 18.726 1.00 88.44 90 CYS A O 1
ATOM 760 N N . GLY A 1 91 ? -12.708 -10.314 19.714 1.00 86.12 91 GLY A N 1
ATOM 761 C CA . GLY A 1 91 ? -11.845 -10.564 18.553 1.00 86.12 91 GLY A CA 1
ATOM 762 C C . GLY A 1 91 ? -11.959 -9.548 17.411 1.00 86.12 91 GLY 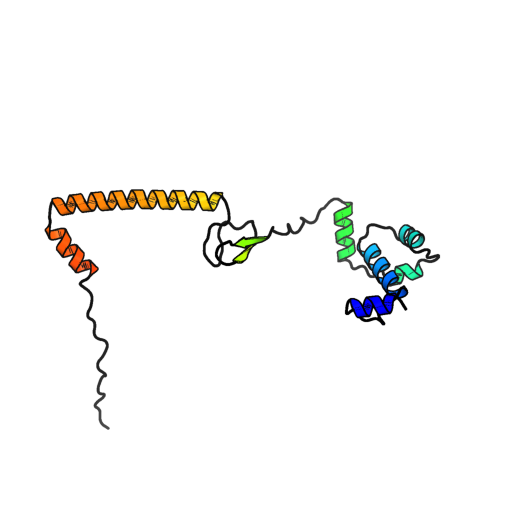A C 1
ATOM 763 O O . GLY A 1 91 ? -11.315 -9.721 16.384 1.00 86.12 91 GLY A O 1
ATOM 764 N N . MET A 1 92 ? -12.758 -8.487 17.559 1.00 87.06 92 MET A N 1
ATOM 765 C CA . MET A 1 92 ? -12.903 -7.450 16.533 1.00 87.06 92 MET A CA 1
ATOM 766 C C . MET A 1 92 ? -11.619 -6.628 16.376 1.00 87.06 92 MET A C 1
ATOM 768 O O . MET A 1 92 ? -11.067 -6.153 17.370 1.00 87.06 92 MET A O 1
ATOM 772 N N . GLU A 1 93 ? -11.200 -6.409 15.129 1.00 88.56 93 GLU A N 1
ATOM 773 C CA . GLU A 1 93 ? -10.175 -5.425 14.780 1.00 88.56 93 GLU A CA 1
ATOM 774 C C . GLU A 1 93 ? -10.743 -4.009 14.881 1.00 88.56 93 GLU A C 1
ATOM 776 O O . GLU A 1 93 ? -11.766 -3.687 14.276 1.00 88.56 93 GLU A O 1
ATOM 781 N N . VAL A 1 94 ? -10.070 -3.163 15.652 1.00 88.44 94 VAL A N 1
ATOM 782 C CA . VAL A 1 94 ? -10.471 -1.780 15.923 1.00 88.44 94 VAL A CA 1
ATOM 783 C C . VAL A 1 94 ? -9.258 -0.860 15.775 1.00 88.44 94 VAL A C 1
ATOM 785 O O . VAL A 1 94 ? -8.139 -1.286 16.073 1.00 88.44 94 VAL A O 1
ATOM 788 N N . PRO A 1 95 ? -9.429 0.399 15.339 1.00 86.88 95 PRO A N 1
ATOM 789 C CA . PRO A 1 95 ? -8.339 1.372 15.352 1.00 86.88 95 PRO A CA 1
ATOM 790 C C . PRO A 1 95 ? -7.811 1.609 16.776 1.00 86.88 95 PRO A C 1
ATOM 792 O O . PRO A 1 95 ? -8.595 1.751 17.713 1.00 86.88 95 PRO A O 1
ATOM 795 N N . ALA A 1 96 ? -6.491 1.713 16.956 1.00 81.75 96 ALA A N 1
ATOM 796 C CA . ALA A 1 96 ? -5.864 1.986 18.259 1.00 81.75 96 ALA A CA 1
ATOM 797 C C . ALA A 1 96 ? -6.224 3.358 18.849 1.00 81.75 96 ALA A C 1
ATOM 799 O O . ALA A 1 96 ? -5.968 3.605 20.025 1.00 81.75 96 ALA A O 1
ATOM 800 N N . SER A 1 97 ? -6.795 4.259 18.047 1.00 83.31 97 SER A N 1
ATOM 801 C CA . SER A 1 97 ? -7.313 5.548 18.507 1.00 83.31 97 SER A CA 1
ATOM 802 C C . SER A 1 97 ? -8.584 5.406 19.353 1.00 83.31 97 SER A C 1
ATOM 804 O O . SER A 1 97 ? -8.934 6.330 20.087 1.00 83.31 97 SER A O 1
ATOM 806 N N . TRP A 1 98 ? -9.281 4.267 19.280 1.00 85.81 98 TRP A N 1
ATOM 807 C CA . TRP A 1 98 ? -10.556 4.066 19.961 1.00 85.81 98 TRP A CA 1
ATOM 808 C C . TRP A 1 98 ? -10.361 3.614 21.408 1.00 85.81 98 TRP A C 1
ATOM 810 O O . TRP A 1 98 ? -9.604 2.692 21.701 1.00 85.81 98 TRP A O 1
ATOM 820 N N . GLN A 1 99 ? -11.105 4.237 22.325 1.00 87.38 99 GLN A N 1
ATOM 821 C CA . GLN A 1 99 ? -11.045 3.913 23.753 1.00 87.38 99 GLN A CA 1
ATOM 822 C C . GLN A 1 99 ? -11.887 2.690 24.131 1.00 87.38 99 GLN A C 1
ATOM 824 O O . GLN A 1 99 ? -11.547 1.992 25.082 1.00 87.38 99 GLN A O 1
ATOM 829 N N . TYR A 1 100 ? -12.954 2.402 23.381 1.00 89.25 100 TYR A N 1
ATOM 830 C CA . TYR A 1 100 ? -13.889 1.314 23.662 1.00 89.25 100 TYR A CA 1
ATOM 831 C C . TYR A 1 100 ? -14.172 0.498 22.404 1.00 89.25 100 TYR A C 1
ATOM 833 O O . TYR A 1 100 ? -14.225 1.023 21.292 1.00 89.25 100 TYR A O 1
ATOM 841 N N . CYS A 1 101 ? -14.388 -0.803 22.580 1.00 87.75 101 CYS A N 1
ATOM 842 C CA . CYS A 1 101 ? -14.801 -1.673 21.489 1.00 87.75 101 CYS A CA 1
ATOM 843 C C . CYS A 1 101 ? -16.265 -1.394 21.098 1.00 87.75 101 CYS A C 1
ATOM 845 O O . CYS A 1 101 ? -17.135 -1.510 21.963 1.00 87.75 101 CYS A O 1
ATOM 847 N N . PRO A 1 102 ? -16.588 -1.147 19.815 1.00 88.81 102 PRO A N 1
ATOM 848 C CA . PRO A 1 102 ? -17.966 -0.876 19.395 1.00 88.81 102 PRO A CA 1
ATOM 849 C C . PRO A 1 102 ? -18.880 -2.095 19.490 1.00 88.81 102 PRO A C 1
ATOM 851 O O . PRO A 1 102 ? -20.091 -1.947 19.592 1.00 88.81 102 PRO A O 1
ATOM 854 N N . ARG A 1 103 ? -18.318 -3.308 19.441 1.00 87.88 103 ARG A N 1
ATOM 855 C CA . ARG A 1 103 ? -19.107 -4.543 19.495 1.00 87.88 103 ARG A CA 1
ATOM 856 C C . ARG A 1 103 ? -19.481 -4.941 20.918 1.00 87.88 103 ARG A C 1
ATOM 858 O O . ARG A 1 103 ? -20.588 -5.406 21.139 1.00 87.88 103 ARG A O 1
ATOM 865 N N . CYS A 1 104 ? -18.549 -4.831 21.865 1.00 89.06 104 CYS A N 1
ATOM 866 C CA . CYS A 1 104 ? -18.739 -5.364 23.220 1.00 89.06 104 CYS A CA 1
ATOM 867 C C . CYS A 1 104 ? -18.564 -4.335 24.344 1.00 89.06 104 CYS A C 1
ATOM 869 O O . CYS A 1 104 ? -18.657 -4.700 25.511 1.00 89.06 104 CYS A O 1
ATOM 871 N N . GLY A 1 105 ? -18.247 -3.077 24.024 1.00 85.62 105 GLY A N 1
ATOM 872 C CA . GLY A 1 105 ? -18.061 -2.007 25.008 1.00 85.62 105 GLY A CA 1
ATOM 873 C C . GLY A 1 105 ? -16.831 -2.162 25.907 1.00 85.62 105 GLY A C 1
ATOM 874 O O . GLY A 1 105 ? -16.664 -1.395 26.853 1.00 85.62 105 GLY A O 1
ATOM 875 N N . LYS A 1 106 ? -15.956 -3.151 25.664 1.00 88.00 106 LYS A N 1
ATOM 876 C CA . LYS A 1 106 ? -14.762 -3.344 26.496 1.00 88.00 106 LYS A CA 1
ATOM 877 C C . LYS A 1 106 ? -13.775 -2.179 26.301 1.00 88.00 106 LYS A C 1
ATOM 879 O O . LYS A 1 106 ? -13.512 -1.834 25.145 1.00 88.00 106 LYS A O 1
ATOM 884 N N . PRO A 1 107 ? -13.208 -1.619 27.387 1.00 87.56 107 PRO A N 1
ATOM 885 C CA . PRO A 1 107 ? -12.135 -0.635 27.305 1.00 87.56 107 PRO A CA 1
ATOM 886 C C . PRO A 1 107 ? -10.909 -1.220 26.593 1.00 87.56 107 PRO A C 1
ATOM 888 O O . PRO A 1 107 ? -10.525 -2.364 26.849 1.00 87.56 107 PRO A O 1
ATOM 891 N N . LEU A 1 108 ? -10.315 -0.447 25.690 1.00 85.88 108 LEU A N 1
ATOM 892 C CA . LEU A 1 108 ? -9.178 -0.848 24.855 1.00 85.88 108 LEU A CA 1
ATOM 893 C C . LEU A 1 108 ? -7.865 -0.181 25.285 1.00 85.88 108 LEU A C 1
ATOM 895 O O . LEU A 1 108 ? -6.793 -0.693 24.979 1.00 85.88 108 LEU A O 1
ATOM 899 N N . THR A 1 109 ? -7.944 0.947 25.994 1.00 83.25 109 THR A N 1
ATOM 900 C CA . THR A 1 109 ? -6.781 1.737 26.428 1.00 83.25 109 THR A CA 1
ATOM 901 C C . THR A 1 109 ? -6.612 1.685 27.944 1.00 83.25 109 THR A C 1
ATOM 903 O O . THR A 1 109 ? -7.602 1.609 28.672 1.00 83.25 109 THR A O 1
ATOM 906 N N . GLU A 1 110 ? -5.378 1.796 28.440 1.00 81.25 110 GLU A N 1
ATOM 907 C CA . GLU A 1 110 ? -5.089 1.828 29.885 1.00 81.25 110 GLU A CA 1
ATOM 908 C C . GLU A 1 110 ? -5.911 2.894 30.618 1.00 81.25 110 GLU A C 1
ATOM 910 O O . GLU A 1 110 ? -6.512 2.606 31.649 1.00 81.25 110 GLU A O 1
ATOM 915 N N . LYS A 1 111 ? -6.038 4.094 30.033 1.00 80.94 111 LYS A N 1
ATOM 916 C CA . LYS A 1 111 ? -6.868 5.178 30.583 1.00 80.94 111 LYS A CA 1
ATOM 917 C C . LYS A 1 111 ? -8.324 4.749 30.765 1.00 80.94 111 LYS A C 1
ATOM 919 O O . LYS A 1 111 ? -8.853 4.846 31.866 1.00 80.94 111 LYS A O 1
ATOM 924 N N . SER A 1 112 ? -8.937 4.194 29.717 1.00 81.81 112 SER A N 1
ATOM 925 C CA . SER A 1 112 ? -10.329 3.724 29.768 1.00 81.81 112 SER A CA 1
ATOM 926 C C . SER A 1 112 ? -10.542 2.551 30.738 1.00 81.81 112 SER A C 1
ATOM 928 O O . SER A 1 112 ? -11.633 2.383 31.276 1.00 81.81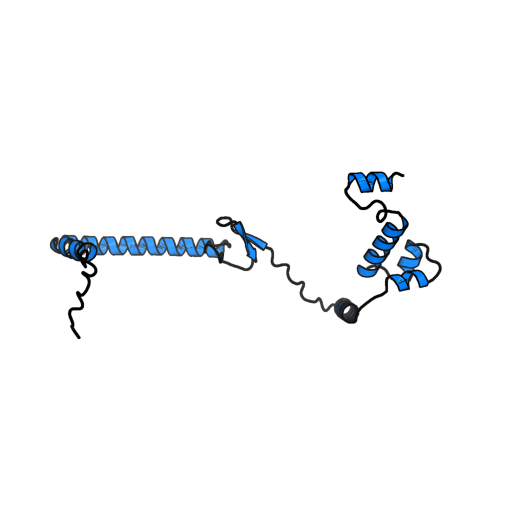 112 SER A O 1
ATOM 930 N N . ILE A 1 113 ? -9.509 1.736 30.986 1.00 82.94 113 ILE A N 1
ATOM 931 C CA . ILE A 1 113 ? -9.558 0.664 31.991 1.00 82.94 113 ILE A CA 1
ATOM 932 C C . ILE A 1 113 ? -9.563 1.272 33.398 1.00 82.94 113 ILE A C 1
ATOM 934 O O . ILE A 1 113 ? -10.416 0.920 34.209 1.00 82.94 113 ILE A O 1
ATOM 938 N N . VAL A 1 114 ? -8.649 2.207 33.676 1.00 84.06 114 VAL A N 1
ATOM 939 C CA . VAL A 1 114 ? -8.541 2.876 34.983 1.00 84.06 114 VAL A CA 1
ATOM 940 C C . VAL A 1 114 ? -9.806 3.671 35.310 1.00 84.06 114 VAL A C 1
ATOM 942 O O . VAL A 1 114 ? -10.311 3.573 36.425 1.00 84.06 114 VAL A O 1
ATOM 945 N N . GLU A 1 115 ? -10.357 4.410 34.345 1.00 83.44 115 GLU A N 1
ATOM 946 C CA . GLU A 1 115 ? -11.610 5.158 34.519 1.00 83.44 115 GLU A CA 1
ATOM 947 C C . GLU A 1 115 ? -12.779 4.237 34.873 1.00 83.44 115 GLU A C 1
ATOM 949 O O . GLU A 1 115 ? -13.539 4.531 35.796 1.00 83.44 115 GLU A O 1
ATOM 954 N N . ARG A 1 116 ? -12.893 3.090 34.193 1.00 81.25 116 ARG A N 1
ATOM 955 C CA . ARG A 1 116 ? -13.945 2.114 34.480 1.00 81.25 116 ARG A CA 1
ATOM 956 C C . ARG A 1 116 ? -13.810 1.517 35.881 1.00 81.25 116 ARG A C 1
ATOM 958 O O . ARG A 1 116 ? -14.809 1.443 36.588 1.00 81.25 116 ARG A O 1
ATOM 965 N N . ILE A 1 117 ? -12.596 1.153 36.298 1.00 81.88 117 ILE A N 1
ATOM 966 C CA . ILE A 1 117 ? -12.335 0.642 37.655 1.00 81.88 117 ILE A CA 1
ATOM 967 C C . ILE A 1 117 ? -12.695 1.704 38.702 1.00 81.88 117 ILE A C 1
ATOM 969 O O . ILE A 1 117 ? -13.367 1.403 39.686 1.00 81.88 117 ILE A O 1
ATOM 973 N N . ALA A 1 118 ? -12.295 2.960 38.484 1.00 84.25 118 ALA A N 1
ATOM 974 C CA . ALA A 1 118 ? -12.609 4.051 39.401 1.00 84.25 118 ALA A CA 1
ATOM 975 C C . ALA A 1 118 ? -14.124 4.292 39.520 1.00 84.25 118 ALA A C 1
ATOM 977 O O . ALA A 1 118 ? -14.623 4.569 40.612 1.00 84.25 118 ALA A O 1
ATOM 978 N N . GLU A 1 119 ? -14.865 4.181 38.418 1.00 82.06 119 GLU A N 1
ATOM 979 C CA . GLU A 1 119 ? -16.317 4.349 38.429 1.00 82.06 119 GLU A CA 1
ATOM 980 C C . GLU A 1 119 ? -17.025 3.165 39.107 1.00 82.06 119 GLU A C 1
ATOM 982 O O . GLU A 1 119 ? -17.923 3.379 39.922 1.00 82.06 119 GLU A O 1
ATOM 987 N N . GLU A 1 120 ? -16.567 1.932 38.866 1.00 81.88 120 GLU A N 1
ATOM 988 C CA . GLU A 1 120 ? -17.045 0.730 39.564 1.00 81.88 120 GLU A CA 1
ATOM 989 C C . GLU A 1 120 ? -16.838 0.854 41.089 1.00 81.88 120 GLU A C 1
ATOM 991 O O . GLU A 1 120 ? -17.778 0.635 41.857 1.00 81.88 120 GLU A O 1
ATOM 996 N N . MET A 1 121 ? -15.673 1.340 41.540 1.00 79.50 121 MET A N 1
ATOM 997 C CA . MET A 1 121 ? -15.403 1.588 42.965 1.00 79.50 121 MET A CA 1
ATOM 998 C C . MET A 1 121 ? -16.357 2.622 43.587 1.00 79.50 121 MET A C 1
ATOM 1000 O O . MET A 1 121 ? -16.884 2.403 44.681 1.00 79.50 121 MET A O 1
ATOM 1004 N N . LYS A 1 122 ? -16.647 3.730 42.892 1.00 83.88 122 LYS A N 1
ATOM 1005 C CA . LYS A 1 122 ? -17.606 4.741 43.383 1.00 83.88 122 LYS A CA 1
ATOM 1006 C C . LYS A 1 122 ? -19.025 4.185 43.492 1.00 83.88 122 LYS A C 1
ATOM 1008 O O . LYS A 1 122 ? -19.765 4.554 44.407 1.00 83.88 122 LYS A O 1
ATOM 1013 N N . VAL A 1 123 ? -19.438 3.338 42.548 1.00 82.56 123 VAL A N 1
ATOM 1014 C CA . VAL A 1 123 ? -20.760 2.695 42.578 1.00 82.56 123 VAL A CA 1
ATOM 1015 C C . VAL A 1 123 ? -20.857 1.747 43.774 1.00 82.56 123 VAL A C 1
ATOM 1017 O O . VAL A 1 123 ? -21.858 1.773 44.495 1.00 82.56 123 VAL A O 1
ATOM 1020 N N . GLU A 1 124 ? -19.812 0.970 44.057 1.00 82.19 124 GLU A N 1
ATOM 1021 C CA . GLU A 1 124 ? -19.762 0.120 45.251 1.00 82.19 124 GLU A CA 1
ATOM 1022 C C . GLU A 1 124 ? -19.851 0.917 46.560 1.00 82.19 124 GLU A C 1
ATOM 1024 O O . GLU A 1 124 ? -20.559 0.524 47.491 1.00 82.19 124 GLU A O 1
ATOM 1029 N N . GLU A 1 125 ? -19.172 2.058 46.658 1.00 86.31 125 GLU A N 1
ATOM 1030 C CA . GLU A 1 125 ? -19.256 2.913 47.847 1.00 86.31 125 GLU A CA 1
ATOM 1031 C C . GLU A 1 125 ? -20.662 3.489 48.040 1.00 86.31 125 GLU A C 1
ATOM 1033 O O . GLU A 1 125 ? -21.226 3.417 49.140 1.00 86.31 125 GLU A O 1
ATOM 1038 N N . LYS A 1 126 ? -21.272 3.999 46.963 1.00 85.81 126 LYS A N 1
ATOM 1039 C CA . LYS A 1 126 ? -22.639 4.538 46.989 1.00 85.81 126 LYS A CA 1
ATOM 1040 C C . LYS A 1 126 ? -23.669 3.468 47.345 1.00 85.81 126 LYS A C 1
ATOM 1042 O O . LYS A 1 126 ? -24.553 3.726 48.160 1.00 85.81 126 LYS A O 1
ATOM 1047 N N . THR A 1 127 ? -23.555 2.263 46.788 1.00 85.25 127 THR A N 1
ATOM 1048 C CA . THR A 1 127 ? -24.465 1.145 47.099 1.00 85.25 127 THR A CA 1
ATOM 1049 C C . THR A 1 127 ? -24.328 0.695 48.552 1.00 85.25 127 THR A C 1
ATOM 1051 O O . THR A 1 127 ? -25.341 0.544 49.236 1.00 85.25 127 THR A O 1
ATOM 1054 N N . LYS A 1 128 ? -23.101 0.583 49.083 1.00 88.19 128 LYS A N 1
ATOM 1055 C CA . LYS A 1 128 ? -22.862 0.323 50.516 1.00 88.19 128 LYS A CA 1
ATOM 1056 C C . LYS A 1 128 ? -23.479 1.409 51.400 1.00 88.19 128 LYS A C 1
ATOM 1058 O O . LYS A 1 128 ? -24.049 1.096 52.447 1.00 88.19 128 LYS A O 1
ATOM 1063 N N . MET A 1 129 ? -23.379 2.676 51.003 1.00 86.06 129 MET A N 1
ATOM 1064 C CA . MET A 1 129 ? -23.964 3.795 51.745 1.00 86.06 129 MET A CA 1
ATOM 1065 C C . MET A 1 129 ? -25.498 3.749 51.736 1.00 86.06 129 MET A C 1
ATOM 1067 O O . MET A 1 129 ? -26.109 3.852 52.800 1.00 86.06 129 MET A O 1
ATOM 1071 N N . LEU A 1 130 ? -26.112 3.502 50.575 1.00 86.50 130 LEU A N 1
ATOM 1072 C CA . LEU A 1 130 ? -27.561 3.328 50.437 1.00 86.50 130 LEU A CA 1
ATOM 1073 C C . LEU A 1 130 ? -28.078 2.150 51.271 1.00 86.50 130 LEU A C 1
ATOM 1075 O O . LEU A 1 130 ? -29.043 2.312 52.014 1.00 86.50 130 LEU A O 1
ATOM 1079 N N . LEU A 1 131 ? -27.407 0.995 51.227 1.00 86.06 131 LEU A N 1
ATOM 1080 C CA . LEU A 1 131 ? -27.772 -0.171 52.041 1.00 86.06 131 LEU A CA 1
ATOM 1081 C C . LEU A 1 131 ? -27.688 0.128 53.542 1.00 86.06 131 LEU A C 1
ATOM 1083 O O . LEU A 1 131 ? -28.573 -0.264 54.300 1.00 86.06 131 LEU A O 1
ATOM 1087 N N . LYS A 1 132 ? -26.662 0.867 53.987 1.00 88.00 132 LYS A N 1
ATOM 1088 C CA . LYS A 1 132 ? -26.553 1.309 55.387 1.00 88.00 132 LYS A CA 1
ATOM 1089 C C . LYS A 1 132 ? -27.688 2.254 55.783 1.00 88.00 132 LYS A C 1
ATOM 1091 O O . LYS A 1 132 ? -28.185 2.147 56.902 1.00 88.00 132 LYS A O 1
ATOM 1096 N N . MET A 1 133 ? -28.089 3.174 54.906 1.00 84.06 133 MET A N 1
ATOM 1097 C CA . MET A 1 133 ? -29.228 4.066 55.153 1.00 84.06 133 MET A CA 1
ATOM 1098 C C . MET A 1 133 ? -30.537 3.279 55.237 1.00 84.06 133 MET A C 1
ATOM 1100 O O . MET A 1 133 ? -31.281 3.448 56.200 1.00 84.06 133 MET A O 1
ATOM 1104 N N . LEU A 1 134 ? -30.764 2.355 54.301 1.00 84.19 134 LEU A N 1
ATOM 1105 C CA . LEU A 1 134 ? -31.935 1.484 54.300 1.00 84.19 134 LEU A CA 1
ATOM 1106 C C . LEU A 1 134 ? -32.004 0.637 55.580 1.00 84.19 134 LEU A C 1
ATOM 1108 O O . LEU A 1 134 ? -33.044 0.578 56.228 1.00 84.19 134 LEU A O 1
ATOM 1112 N N . ALA A 1 135 ? -30.881 0.054 56.009 1.00 83.62 135 ALA A N 1
ATOM 1113 C CA . ALA A 1 135 ? -30.806 -0.727 57.243 1.00 83.62 135 ALA A CA 1
ATOM 1114 C C . ALA A 1 135 ? -31.122 0.097 58.506 1.00 83.62 135 ALA A C 1
ATOM 1116 O O . ALA A 1 135 ? -31.652 -0.446 59.475 1.00 83.62 135 ALA A O 1
ATOM 1117 N N . ARG A 1 136 ? -30.807 1.402 58.522 1.00 84.69 136 ARG A N 1
ATOM 1118 C CA . ARG A 1 136 ? -31.178 2.297 59.633 1.00 84.69 136 ARG A CA 1
ATOM 1119 C C . ARG A 1 136 ? -32.680 2.549 59.679 1.00 84.69 136 ARG A C 1
ATOM 1121 O O . ARG A 1 136 ? -33.241 2.515 60.767 1.00 84.69 136 ARG A O 1
ATOM 1128 N N . GLU A 1 137 ? -33.314 2.784 58.535 1.00 79.69 137 GLU A N 1
ATOM 1129 C CA . GLU A 1 137 ? -34.760 3.030 58.475 1.00 79.69 137 GLU A CA 1
ATOM 1130 C C . GLU A 1 137 ? -35.568 1.770 58.799 1.00 79.69 137 GLU A C 1
ATOM 1132 O O . GLU A 1 137 ? -36.507 1.830 59.584 1.00 79.69 137 GLU A O 1
ATOM 1137 N N . ILE A 1 138 ? -35.116 0.602 58.338 1.00 80.19 138 ILE A N 1
ATOM 1138 C CA . ILE A 1 138 ? -35.700 -0.695 58.710 1.00 80.19 138 ILE A CA 1
ATOM 1139 C C . ILE A 1 138 ? -35.665 -0.938 60.229 1.00 80.19 138 ILE A C 1
ATOM 1141 O O . ILE A 1 138 ? -36.597 -1.514 60.783 1.00 80.19 138 ILE A O 1
ATOM 1145 N N . ARG A 1 139 ? -34.605 -0.508 60.930 1.00 77.75 139 ARG A N 1
ATOM 1146 C CA . ARG A 1 139 ? -34.553 -0.625 62.400 1.00 77.75 139 ARG A CA 1
ATOM 1147 C C . ARG A 1 139 ? -35.557 0.277 63.109 1.00 77.75 139 ARG A C 1
ATOM 1149 O O . ARG A 1 139 ? -35.959 -0.058 64.217 1.00 77.75 139 ARG A O 1
ATOM 1156 N N . LYS A 1 140 ? -35.895 1.429 62.524 1.00 83.12 140 LYS A N 1
ATOM 1157 C CA . LYS A 1 140 ? -36.856 2.372 63.109 1.00 83.12 140 LYS A CA 1
ATOM 1158 C C . LYS A 1 140 ? -38.289 1.896 62.909 1.00 83.12 140 LYS A C 1
ATOM 1160 O O . LYS A 1 140 ? -39.095 2.036 63.820 1.00 83.12 140 LYS A O 1
ATOM 1165 N N . ASP A 1 141 ? -38.583 1.324 61.746 1.00 80.31 141 ASP A N 1
ATOM 1166 C CA . ASP A 1 141 ? -39.894 0.768 61.434 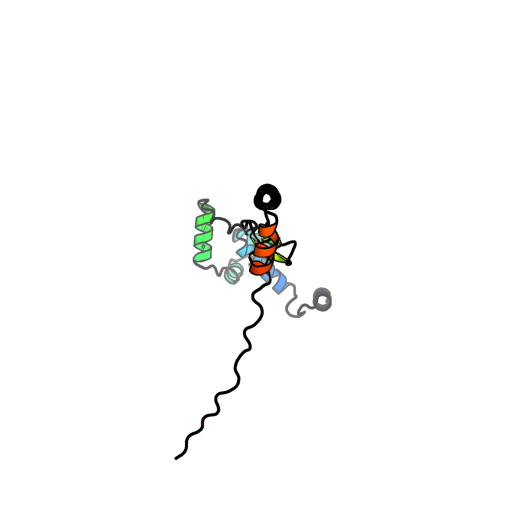1.00 80.31 141 ASP A CA 1
ATOM 1167 C C . ASP A 1 141 ? -39.753 -0.549 60.643 1.00 80.31 141 ASP A C 1
ATOM 1169 O O . ASP A 1 141 ? -39.511 -0.539 59.429 1.00 80.31 141 ASP A O 1
ATOM 1173 N N . PRO A 1 142 ? -39.928 -1.705 61.312 1.00 78.94 142 PRO A N 1
ATOM 1174 C CA . PRO A 1 142 ? -39.856 -3.015 60.668 1.00 78.94 142 PRO A CA 1
ATOM 1175 C C . PRO A 1 142 ? -40.913 -3.234 59.574 1.00 78.94 142 PRO A C 1
ATOM 1177 O O . PRO A 1 142 ? -40.711 -4.073 58.694 1.00 78.94 142 PRO A O 1
ATOM 1180 N N . SER A 1 143 ? -42.020 -2.477 59.583 1.00 79.38 143 SER A N 1
ATOM 1181 C CA . SER A 1 143 ? -43.089 -2.587 58.579 1.00 79.38 143 SER A CA 1
ATOM 1182 C C . SER A 1 143 ? -42.690 -2.038 57.203 1.00 79.38 143 SER A C 1
ATOM 1184 O O . SER A 1 143 ? -43.352 -2.295 56.195 1.00 79.38 143 SER A O 1
ATOM 1186 N N . ILE A 1 144 ? -41.564 -1.324 57.124 1.00 79.00 144 ILE A N 1
ATOM 1187 C CA . ILE A 1 144 ? -40.997 -0.866 55.855 1.00 79.00 144 ILE A CA 1
ATOM 1188 C C . ILE A 1 144 ? -40.594 -2.061 54.986 1.00 79.00 144 ILE A C 1
ATOM 1190 O O . ILE A 1 144 ? -40.809 -2.012 53.778 1.00 79.00 144 ILE A O 1
ATOM 1194 N N . ILE A 1 145 ? -40.069 -3.147 55.573 1.00 77.00 145 ILE A N 1
ATOM 1195 C CA . ILE A 1 145 ? -39.652 -4.336 54.810 1.00 77.00 145 ILE A CA 1
ATOM 1196 C C . ILE A 1 145 ? -40.841 -4.951 54.074 1.00 77.00 145 ILE A C 1
ATOM 1198 O O . ILE A 1 145 ? -40.730 -5.239 52.885 1.00 77.00 145 ILE A O 1
ATOM 1202 N N . THR A 1 146 ? -41.971 -5.145 54.756 1.00 76.56 146 THR A N 1
ATOM 1203 C CA . THR A 1 146 ? -43.152 -5.779 54.156 1.00 76.56 146 THR A CA 1
ATOM 1204 C C . THR A 1 146 ? -43.696 -4.944 53.003 1.00 76.56 146 THR A C 1
ATOM 1206 O O . THR A 1 146 ? -43.893 -5.475 51.916 1.00 76.56 146 THR A O 1
ATOM 1209 N N . ARG A 1 147 ? -43.787 -3.618 53.171 1.00 79.75 147 ARG A N 1
ATOM 1210 C CA . ARG A 1 147 ? -44.190 -2.703 52.087 1.00 79.75 147 ARG A CA 1
ATOM 1211 C C . ARG A 1 147 ? -43.237 -2.733 50.887 1.00 79.75 147 ARG A C 1
ATOM 1213 O O . ARG A 1 147 ? -43.687 -2.625 49.746 1.00 79.75 147 ARG A O 1
ATOM 1220 N N . LEU A 1 148 ? -41.930 -2.867 51.127 1.00 80.12 148 LEU A N 1
ATOM 1221 C CA . LEU A 1 148 ? -40.903 -2.948 50.079 1.00 80.12 148 LEU A CA 1
ATOM 1222 C C . LEU A 1 148 ? -40.979 -4.277 49.315 1.00 80.12 148 LEU A C 1
ATOM 1224 O O . LEU A 1 148 ? -40.870 -4.300 48.092 1.00 80.12 148 LEU A O 1
ATOM 1228 N N . LEU A 1 149 ? -41.206 -5.382 50.027 1.00 78.94 149 LEU A N 1
ATOM 1229 C CA . LEU A 1 149 ? -41.405 -6.700 49.425 1.00 78.94 149 LEU A CA 1
ATOM 1230 C C . LEU A 1 149 ? -42.689 -6.740 48.586 1.00 78.94 149 LEU A C 1
ATOM 1232 O O . LEU A 1 149 ? -42.651 -7.222 47.454 1.00 78.94 149 LEU A O 1
ATOM 1236 N N . ASP A 1 150 ? -43.779 -6.148 49.077 1.00 83.81 150 ASP A N 1
ATOM 1237 C CA . ASP A 1 150 ? -45.042 -6.041 48.341 1.00 83.81 150 ASP A CA 1
ATOM 1238 C C . ASP A 1 150 ? -44.901 -5.194 47.067 1.00 83.81 150 ASP A C 1
ATOM 1240 O O . ASP A 1 150 ? -45.469 -5.522 46.028 1.00 83.81 150 ASP A O 1
ATOM 1244 N N . THR A 1 151 ? -44.104 -4.122 47.092 1.00 80.12 151 THR A N 1
ATOM 1245 C CA . THR A 1 151 ? -43.872 -3.294 45.894 1.00 80.12 151 THR A CA 1
ATOM 1246 C C . THR A 1 151 ? -42.929 -3.940 44.882 1.00 80.12 151 THR A C 1
ATOM 1248 O O . THR A 1 151 ? -43.149 -3.785 43.680 1.00 80.12 151 THR A O 1
ATOM 1251 N N . LEU A 1 152 ? -41.906 -4.674 45.331 1.00 77.94 152 LEU A N 1
ATOM 1252 C CA . LEU A 1 152 ? -40.960 -5.356 44.440 1.00 77.94 152 LEU A CA 1
ATOM 1253 C C . LEU A 1 152 ? -41.533 -6.642 43.826 1.00 77.94 152 LEU A C 1
ATOM 1255 O O . LEU A 1 152 ? -41.202 -6.964 42.685 1.00 77.94 152 LEU A O 1
ATOM 1259 N N . TYR A 1 153 ? -42.395 -7.364 44.551 1.00 75.88 153 TYR A N 1
ATOM 1260 C CA . TYR A 1 153 ? -42.884 -8.688 44.144 1.00 75.88 153 TYR A CA 1
ATOM 1261 C C . TYR A 1 153 ? -44.410 -8.784 43.946 1.00 75.88 153 TYR A C 1
ATOM 1263 O O . TYR A 1 153 ? -44.880 -9.768 43.377 1.00 75.88 153 TYR A O 1
ATOM 1271 N N . GLY A 1 154 ? -45.200 -7.776 44.335 1.00 60.62 154 GLY A N 1
ATOM 1272 C CA . GLY A 1 154 ? -46.672 -7.822 44.342 1.00 60.62 154 GLY A CA 1
ATOM 1273 C C . GLY A 1 154 ? -47.397 -7.502 43.027 1.00 60.62 154 GLY A C 1
ATOM 1274 O O . GLY A 1 154 ? -48.624 -7.502 43.004 1.00 60.62 154 GLY A O 1
ATOM 1275 N N . ARG A 1 155 ? -46.703 -7.260 41.903 1.00 53.31 155 ARG A N 1
ATOM 1276 C CA . ARG A 1 155 ? -47.339 -7.155 40.567 1.00 53.31 155 ARG A CA 1
ATOM 1277 C C . ARG A 1 155 ? -47.044 -8.376 39.697 1.00 53.31 155 ARG A C 1
ATOM 1279 O O . ARG A 1 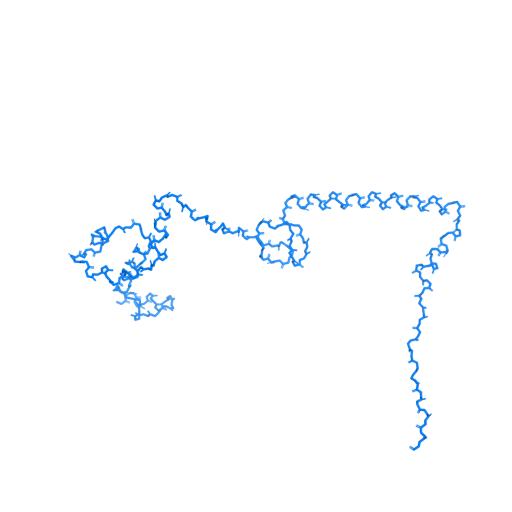155 ? -46.291 -8.309 38.731 1.00 53.31 155 ARG A O 1
ATOM 1286 N N . LYS A 1 156 ? -47.709 -9.490 39.997 1.00 50.56 156 LYS A N 1
ATOM 1287 C CA . LYS A 1 156 ? -47.981 -10.552 39.018 1.00 50.56 156 LYS A CA 1
ATOM 1288 C C . LYS A 1 156 ? -49.450 -10.951 39.105 1.00 50.56 156 LYS A C 1
ATOM 1290 O O . LYS A 1 156 ? -49.793 -11.780 39.934 1.00 50.56 156 LYS A O 1
ATOM 1295 N N . GLN A 1 157 ? -50.276 -10.349 38.245 1.00 43.41 157 GLN A N 1
ATOM 1296 C CA . GLN A 1 157 ? -51.401 -10.978 37.533 1.00 43.41 157 GLN A CA 1
ATOM 1297 C C . GLN A 1 157 ? -52.095 -9.929 36.642 1.00 43.41 157 GLN A C 1
ATOM 1299 O O . GLN A 1 157 ? -52.847 -9.087 37.118 1.00 43.41 157 GLN A O 1
ATOM 1304 N N . ILE A 1 158 ? -51.837 -9.988 35.335 1.00 37.94 158 ILE A N 1
ATOM 1305 C CA . ILE A 1 158 ? -52.792 -9.558 34.306 1.00 37.94 158 ILE A CA 1
ATOM 1306 C C . ILE A 1 158 ? -52.942 -10.783 33.393 1.00 37.94 158 ILE A C 1
ATOM 1308 O O . ILE A 1 158 ? -51.974 -11.118 32.706 1.00 37.94 158 ILE A O 1
ATOM 1312 N N . PRO A 1 159 ? -54.075 -11.507 33.407 1.00 37.62 159 PRO A N 1
ATOM 1313 C CA . PRO A 1 159 ? -54.343 -12.522 32.402 1.00 37.62 159 PRO A CA 1
ATOM 1314 C C . PRO A 1 159 ? -54.717 -11.825 31.089 1.00 37.62 159 PRO A C 1
ATOM 1316 O O . PRO A 1 159 ? -55.619 -10.989 31.039 1.00 37.62 159 PRO A O 1
ATOM 1319 N N . HIS A 1 160 ? -53.990 -12.154 30.025 1.00 34.88 160 HIS A N 1
ATOM 1320 C CA . HIS A 1 160 ? -54.308 -11.751 28.662 1.00 34.88 160 HIS A CA 1
ATOM 1321 C C . HIS A 1 160 ? -55.585 -12.462 28.175 1.00 34.88 160 HIS A C 1
ATOM 1323 O O . HIS A 1 160 ? -55.593 -13.678 28.048 1.00 34.88 160 HIS A O 1
ATOM 1329 N N . GLY A 1 161 ? -56.618 -11.666 27.880 1.00 35.94 161 GLY A N 1
ATOM 1330 C CA . GLY A 1 161 ? -57.570 -11.818 26.771 1.00 35.94 161 GLY A CA 1
ATOM 1331 C C . GLY A 1 161 ? -58.247 -13.172 26.541 1.00 35.94 161 GLY A C 1
ATOM 1332 O O . GLY A 1 161 ? -57.770 -13.964 25.733 1.00 35.94 161 GLY A O 1
ATOM 1333 N N . GLU A 1 162 ? -59.448 -13.346 27.097 1.00 33.09 162 GLU A N 1
ATOM 1334 C CA . GLU A 1 162 ? -60.482 -14.165 26.457 1.00 33.09 162 GLU A CA 1
ATOM 1335 C C . GLU A 1 162 ? -61.091 -13.382 25.285 1.00 33.09 162 GLU A C 1
ATOM 1337 O O . GLU A 1 162 ? -61.443 -12.203 25.385 1.00 33.09 162 GLU A O 1
ATOM 1342 N N . SER A 1 163 ? -61.143 -14.061 24.145 1.00 34.31 163 SER A N 1
ATOM 1343 C CA . SER A 1 163 ? -61.675 -13.622 22.862 1.00 34.31 163 SER A CA 1
ATOM 1344 C C . SER A 1 163 ? -63.101 -13.088 22.978 1.00 34.31 163 SER A C 1
ATOM 1346 O O . SER A 1 163 ? -63.995 -13.786 23.457 1.00 34.31 163 SER A O 1
ATOM 1348 N N . ARG A 1 164 ? -63.326 -11.883 22.447 1.00 34.88 164 ARG A N 1
ATOM 1349 C CA . ARG A 1 164 ? -64.662 -11.395 22.101 1.00 34.88 164 ARG A CA 1
ATOM 1350 C C . ARG A 1 164 ? -65.345 -12.421 21.191 1.00 34.88 164 ARG A C 1
ATOM 1352 O O . ARG A 1 164 ? -64.864 -12.688 20.095 1.00 34.88 164 ARG A O 1
ATOM 1359 N N . MET A 1 165 ? -66.450 -12.989 21.664 1.00 39.72 165 MET A N 1
ATOM 1360 C CA . MET A 1 165 ? -67.458 -13.596 20.803 1.00 39.72 165 MET A CA 1
ATOM 1361 C C . MET A 1 165 ? -68.167 -12.452 20.081 1.00 39.72 165 MET A C 1
ATOM 1363 O O . MET A 1 165 ? -68.930 -11.710 20.702 1.00 39.72 165 MET A O 1
ATOM 1367 N N . ASP A 1 166 ? -67.902 -12.297 18.788 1.00 37.41 166 ASP A N 1
ATOM 1368 C CA . ASP A 1 166 ? -68.718 -11.447 17.932 1.00 37.41 166 ASP A CA 1
ATOM 1369 C C . ASP A 1 166 ? -70.034 -12.177 17.656 1.00 37.41 166 ASP A C 1
ATOM 1371 O O . ASP A 1 166 ? -70.087 -13.206 16.984 1.00 37.41 166 ASP A O 1
ATOM 1375 N N . ASN A 1 167 ? -71.098 -11.647 18.254 1.00 42.78 167 ASN A N 1
ATOM 1376 C CA . ASN A 1 167 ? -72.473 -12.079 18.081 1.00 42.78 167 ASN A CA 1
ATOM 1377 C C . ASN A 1 167 ? -73.224 -10.937 17.378 1.00 42.78 167 ASN A C 1
ATOM 1379 O O . ASN A 1 167 ? -73.503 -9.917 18.011 1.00 42.78 167 ASN A O 1
ATOM 1383 N N . GLN A 1 168 ? -73.469 -11.090 16.073 1.00 41.34 168 GLN A N 1
ATOM 1384 C CA . GLN A 1 168 ? -74.413 -10.362 15.197 1.00 41.34 168 GLN A CA 1
ATOM 1385 C C . GLN A 1 168 ? -74.157 -10.899 13.768 1.00 41.34 168 GLN A C 1
ATOM 1387 O O . GLN A 1 168 ? -73.026 -10.850 13.309 1.00 41.34 168 GLN A O 1
ATOM 1392 N N . GLY A 1 169 ? -75.077 -11.500 13.013 1.00 40.69 169 GLY A N 1
ATOM 1393 C CA . GLY A 1 169 ? -76.529 -11.375 13.022 1.00 40.69 169 GLY A CA 1
ATOM 1394 C C . GLY A 1 169 ? -76.999 -10.387 11.950 1.00 40.69 169 GLY A C 1
ATOM 1395 O O . GLY A 1 169 ? -77.497 -9.330 12.320 1.00 40.69 169 GLY A O 1
ATOM 1396 N N . ALA A 1 170 ? -76.812 -10.726 10.667 1.00 37.16 170 ALA A N 1
ATOM 1397 C CA . ALA A 1 170 ? -77.626 -10.324 9.508 1.00 37.16 170 ALA A CA 1
ATOM 1398 C C . ALA A 1 170 ? -77.233 -11.175 8.290 1.00 37.16 170 ALA A C 1
ATOM 1400 O O . ALA A 1 170 ? -76.013 -11.278 8.029 1.00 37.16 170 ALA A O 1
#

pLDDT: mean 79.61, std 15.41, range [33.09, 94.19]

Foldseek 3Di:
DVQLVVCVVVVHDSVCRDDVNVLVVV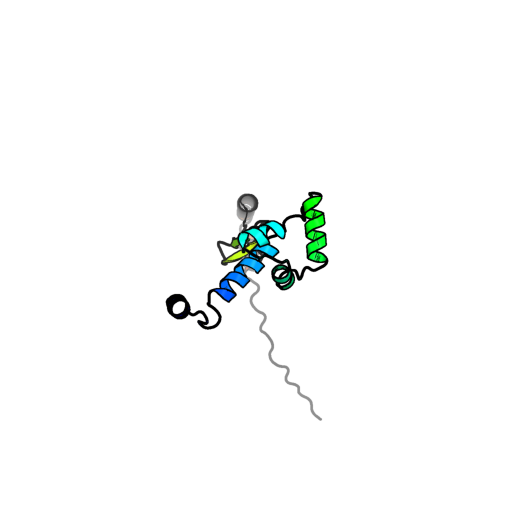LLVVVVVVPDDLVRSCVVSVPPDSVSVVVNPPDDVVNVVVVVCVVVVVPPPPPVVQPWDADPPPRDTDRPVDQADPPPRDGDDPVSVVVVVVVVVVVVVVVVVVVVVVVVVCVVPVVVVVVVCCVVPVPDDDDDDDDDDDDDDD

Radius of gyration: 37.27 Å; chains: 1; bounding box: 100×47×89 Å

Sequence (170 aa):
MHLRRLARRLGLNPDLFHPHNLRHLRATELYKSRKLTELEMMKLFGWKTRRMIDVYSKITMDDVEERMRELYGIKAKPEASERKIICSNCGMEVPASWQYCPRCGKPLTEKSIVERIAEEMKVEEKTKMLLKMLAREIRKDPSIITRLLDTLYGRKQIPHGESRMDNQGA